Protein AF-A0A435YIW1-F1 (afdb_monomer)

Secondary structure (DSSP, 8-state):
--EEEEEEETTTTEEEEEETTS-EEEEEGGG-SS-----TT-EE-

Foldseek 3Di:
DKFWWQDDDVVQQKGWTQHPVRDIDIDGVVVDPDPDDRDTGDIDD

pLDDT: mean 91.48, std 6.55, range [66.69, 97.19]

Structure (mmCIF, N/CA/C/O backbone):
data_AF-A0A435YIW1-F1
#
_entry.id   AF-A0A435YIW1-F1
#
loop_
_atom_site.group_PDB
_atom_site.id
_atom_site.type_symbol
_atom_site.label_atom_id
_atom_site.label_alt_id
_atom_site.label_comp_id
_atom_site.label_asym_id
_atom_site.label_entity_id
_atom_site.label_seq_id
_atom_site.pdbx_PDB_ins_code
_atom_site.Cartn_x
_atom_site.Cartn_y
_atom_site.Cartn_z
_atom_site.occupancy
_atom_site.B_iso_or_equiv
_atom_site.auth_seq_id
_atom_site.auth_comp_id
_atom_site.auth_asym_id
_atom_site.auth_atom_id
_atom_site.pdbx_PDB_model_num
ATOM 1 N N . MET A 1 1 ? -0.897 7.552 -11.750 1.00 78.75 1 MET A N 1
ATOM 2 C CA . MET A 1 1 ? 0.134 6.545 -12.083 1.00 78.75 1 MET A CA 1
ATOM 3 C C . MET A 1 1 ? -0.583 5.238 -12.373 1.00 78.75 1 MET A C 1
ATOM 5 O O . MET A 1 1 ? -1.460 4.900 -11.601 1.00 78.75 1 MET A O 1
ATOM 9 N N . ARG A 1 2 ? -0.258 4.506 -13.442 1.00 90.81 2 ARG A N 1
ATOM 10 C CA . ARG A 1 2 ? -0.946 3.235 -13.736 1.00 90.81 2 ARG A CA 1
ATOM 11 C C . ARG A 1 2 ? -0.231 2.055 -13.088 1.00 90.81 2 ARG A C 1
ATOM 13 O O . ARG A 1 2 ? 0.997 1.994 -13.155 1.00 90.81 2 ARG A O 1
ATOM 20 N N . GLY A 1 3 ? -0.976 1.126 -12.500 1.00 95.06 3 GLY A N 1
ATOM 21 C CA . GLY A 1 3 ? -0.412 -0.070 -11.875 1.00 95.06 3 GLY A CA 1
ATOM 22 C C . GLY A 1 3 ? -1.465 -1.057 -11.385 1.00 95.06 3 GLY A C 1
ATOM 23 O O . GLY A 1 3 ? -2.654 -0.898 -11.655 1.00 95.06 3 GLY A O 1
ATOM 24 N N . GLU A 1 4 ? -1.009 -2.059 -10.639 1.00 96.25 4 GLU A N 1
ATOM 25 C CA . GLU A 1 4 ? -1.850 -3.093 -10.034 1.00 96.25 4 GLU A CA 1
ATOM 26 C C . GLU A 1 4 ? -1.604 -3.192 -8.528 1.00 96.25 4 GLU A C 1
ATOM 28 O O . GLU A 1 4 ? -0.460 -3.133 -8.065 1.00 96.25 4 GLU A O 1
ATOM 33 N N . VAL A 1 5 ? -2.674 -3.375 -7.751 1.00 95.56 5 VAL A N 1
ATOM 34 C CA . VAL A 1 5 ? -2.581 -3.648 -6.313 1.00 95.56 5 VAL A CA 1
ATOM 35 C C . VAL A 1 5 ? -1.854 -4.969 -6.107 1.00 95.56 5 VAL A C 1
ATOM 37 O O . VAL A 1 5 ? -2.294 -6.019 -6.566 1.00 95.56 5 VAL A O 1
ATOM 40 N N . LEU A 1 6 ? -0.745 -4.926 -5.382 1.00 96.31 6 LEU A N 1
ATOM 41 C CA . LEU A 1 6 ? -0.001 -6.117 -4.994 1.00 96.31 6 LEU A CA 1
ATOM 42 C C . LEU A 1 6 ? -0.570 -6.727 -3.712 1.00 96.31 6 LEU A C 1
ATOM 44 O O . LEU A 1 6 ? -0.647 -7.947 -3.596 1.00 96.31 6 LEU A O 1
ATOM 48 N N . HIS A 1 7 ? -0.91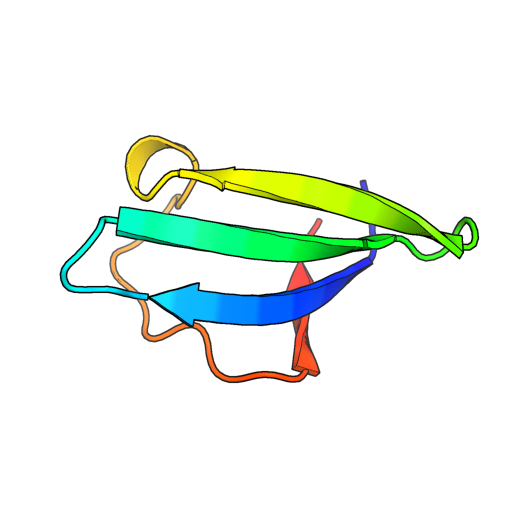2 -5.871 -2.749 1.00 95.44 7 HIS A N 1
ATOM 49 C CA . HIS A 1 7 ? -1.478 -6.259 -1.464 1.00 95.44 7 HIS A CA 1
ATOM 50 C C . HIS A 1 7 ? -2.151 -5.059 -0.797 1.00 95.44 7 HIS A C 1
ATOM 52 O O . HIS A 1 7 ? -1.639 -3.942 -0.886 1.00 95.44 7 HIS A O 1
ATOM 58 N N . TYR A 1 8 ? -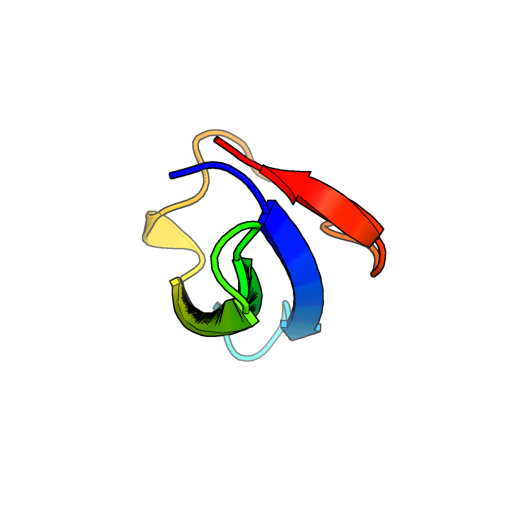3.260 -5.300 -0.106 1.00 94.88 8 TYR A N 1
ATOM 59 C CA . TYR A 1 8 ? -3.929 -4.324 0.742 1.00 94.88 8 TYR A CA 1
ATOM 60 C C . TYR A 1 8 ? -4.320 -4.983 2.064 1.00 94.88 8 TYR A C 1
ATOM 62 O O . TYR A 1 8 ? -4.961 -6.035 2.057 1.00 94.88 8 TYR A O 1
ATOM 70 N N . ASP A 1 9 ? -3.926 -4.360 3.171 1.00 94.25 9 ASP A N 1
ATOM 71 C CA . ASP A 1 9 ? -4.376 -4.706 4.514 1.00 94.25 9 ASP A CA 1
ATOM 72 C C . ASP A 1 9 ? -5.409 -3.656 4.945 1.00 94.25 9 ASP A C 1
ATOM 74 O O . ASP A 1 9 ? -5.087 -2.478 5.133 1.00 94.25 9 ASP A O 1
ATOM 78 N N . GLU A 1 10 ? -6.671 -4.072 5.031 1.00 91.38 10 GLU A N 1
ATOM 79 C CA . GLU A 1 10 ? -7.782 -3.181 5.367 1.00 91.38 10 GLU A CA 1
ATOM 80 C C . GLU A 1 10 ? -7.777 -2.777 6.846 1.00 91.38 10 GLU A C 1
ATOM 82 O O . GLU A 1 10 ? -8.083 -1.622 7.157 1.00 91.38 10 GLU A O 1
ATOM 87 N N . ASP A 1 11 ? -7.362 -3.685 7.734 1.00 93.12 11 ASP A N 1
ATOM 88 C CA . ASP A 1 11 ? -7.301 -3.451 9.179 1.00 93.12 11 ASP A CA 1
ATOM 89 C C . ASP A 1 11 ? -6.213 -2.426 9.520 1.00 93.12 11 ASP A 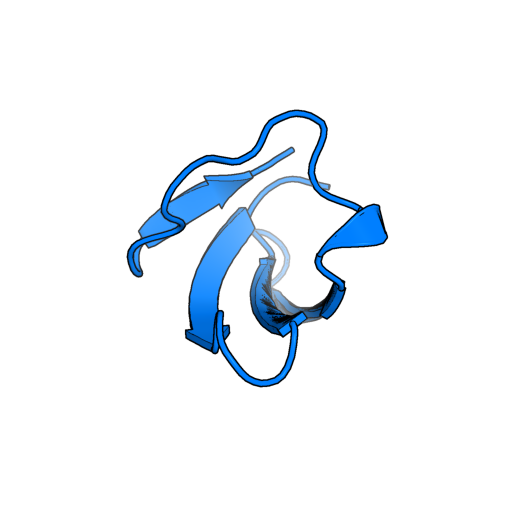C 1
ATOM 91 O O . ASP A 1 11 ? -6.414 -1.537 10.350 1.00 93.12 11 ASP A O 1
ATOM 95 N N . GLN A 1 12 ? -5.065 -2.512 8.844 1.00 94.19 12 GLN A N 1
ATOM 96 C CA . GLN A 1 12 ? -3.963 -1.559 8.995 1.00 94.19 12 GLN A CA 1
ATOM 97 C C . GLN A 1 12 ? -4.114 -0.320 8.100 1.00 94.19 12 GLN A C 1
ATOM 99 O O . GLN A 1 12 ? -3.457 0.697 8.328 1.00 94.19 12 GLN A O 1
ATOM 104 N N . GLY A 1 13 ? -4.964 -0.382 7.075 1.00 93.50 13 GLY A N 1
ATOM 105 C CA . GLY A 1 13 ? -5.265 0.740 6.191 1.00 93.50 13 GLY A CA 1
ATOM 106 C C . GLY A 1 13 ? -4.122 1.142 5.254 1.00 93.50 13 GLY A C 1
ATOM 107 O O . GLY A 1 13 ? -4.074 2.302 4.835 1.00 93.50 13 GLY A O 1
ATOM 108 N N . PHE A 1 14 ? -3.223 0.221 4.898 1.00 94.88 14 PHE A N 1
ATOM 109 C CA . PHE A 1 14 ? -2.123 0.477 3.962 1.00 94.88 14 PHE A CA 1
ATOM 110 C C . PHE A 1 14 ? -1.988 -0.638 2.920 1.00 94.88 14 PHE A C 1
ATOM 112 O O . PHE A 1 14 ? -2.403 -1.777 3.131 1.00 94.88 14 PHE A O 1
ATOM 119 N N . GLY A 1 15 ? -1.393 -0.313 1.774 1.00 95.31 15 GLY A N 1
ATOM 120 C CA . GLY A 1 15 ? -1.173 -1.283 0.712 1.00 95.31 15 GLY A CA 1
ATOM 121 C C . GLY A 1 15 ? -0.024 -0.934 -0.221 1.00 95.31 15 GLY A C 1
ATOM 122 O O . GLY A 1 15 ? 0.614 0.118 -0.118 1.00 95.31 15 GLY A O 1
ATOM 123 N N . PHE A 1 16 ? 0.227 -1.853 -1.148 1.00 97.00 16 PHE A N 1
ATOM 124 C CA . PHE A 1 16 ? 1.291 -1.790 -2.139 1.00 97.00 16 PHE A CA 1
ATOM 125 C C . PHE A 1 16 ? 0.735 -1.890 -3.553 1.00 97.00 16 PHE A C 1
ATOM 127 O O . PHE A 1 16 ? -0.189 -2.659 -3.818 1.00 97.00 16 PHE A O 1
ATOM 134 N N . ILE A 1 17 ? 1.363 -1.167 -4.472 1.00 96.62 17 ILE A N 1
ATOM 135 C CA . ILE A 1 17 ? 1.079 -1.191 -5.906 1.00 96.62 17 ILE A CA 1
ATOM 136 C C . ILE A 1 17 ? 2.372 -1.518 -6.649 1.00 96.62 17 ILE A C 1
ATOM 138 O O . ILE A 1 17 ? 3.435 -0.983 -6.322 1.00 96.62 17 ILE A O 1
ATOM 142 N N . THR A 1 18 ? 2.277 -2.367 -7.666 1.00 97.19 18 THR A N 1
ATOM 143 C CA . THR A 1 18 ? 3.312 -2.494 -8.694 1.00 97.19 18 THR A CA 1
ATOM 144 C C . THR A 1 18 ? 2.944 -1.555 -9.839 1.00 97.19 18 THR A C 1
ATOM 146 O O . THR A 1 18 ? 1.894 -1.716 -10.460 1.00 97.19 18 THR A O 1
ATOM 149 N N . GLY A 1 19 ? 3.769 -0.539 -10.085 1.00 95.94 19 GLY A N 1
ATOM 150 C CA . GLY A 1 19 ? 3.589 0.393 -11.191 1.00 95.94 19 GLY A CA 1
ATOM 151 C C . GLY A 1 19 ? 3.916 -0.249 -12.536 1.00 95.94 19 GLY A C 1
ATOM 152 O O . GLY A 1 19 ? 4.737 -1.162 -12.627 1.00 95.94 19 GLY A O 1
ATOM 153 N N . ALA A 1 20 ? 3.306 0.263 -13.606 1.00 94.31 20 ALA A N 1
ATOM 154 C CA . ALA A 1 20 ? 3.613 -0.157 -14.976 1.00 94.31 20 ALA A CA 1
ATOM 155 C C . ALA A 1 20 ? 5.059 0.176 -15.404 1.00 94.31 20 ALA A C 1
ATOM 157 O O . ALA A 1 20 ? 5.549 -0.341 -16.404 1.00 94.31 20 ALA A O 1
ATOM 158 N N . ASP A 1 21 ? 5.742 1.033 -14.649 1.00 94.44 21 ASP A N 1
ATOM 159 C CA . ASP A 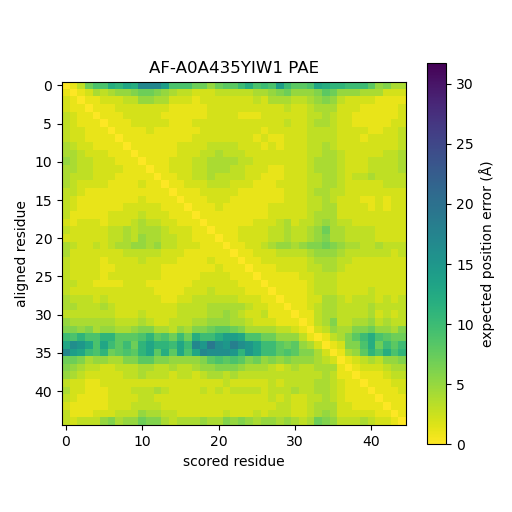1 21 ? 7.159 1.360 -14.798 1.00 94.44 21 ASP A CA 1
ATOM 160 C C . ASP A 1 21 ? 8.097 0.374 -14.072 1.00 94.44 21 ASP A C 1
ATOM 162 O O . ASP A 1 21 ? 9.316 0.527 -14.127 1.00 94.44 21 ASP A O 1
ATOM 166 N N . GLY A 1 22 ? 7.542 -0.639 -13.397 1.00 92.75 22 GLY A N 1
ATOM 167 C CA . GLY A 1 22 ? 8.280 -1.639 -12.627 1.00 92.75 22 GLY A CA 1
ATOM 168 C C . GLY A 1 22 ? 8.624 -1.214 -11.196 1.00 92.75 22 GLY A C 1
ATOM 169 O O . GLY A 1 22 ? 9.186 -2.019 -10.451 1.00 92.75 22 GLY A O 1
ATOM 170 N N . ASN A 1 23 ? 8.279 0.009 -10.781 1.00 96.00 23 ASN A N 1
ATOM 171 C CA . ASN A 1 23 ? 8.521 0.487 -9.422 1.00 96.00 23 ASN A CA 1
ATOM 172 C C . ASN A 1 23 ? 7.416 0.041 -8.459 1.00 96.00 23 ASN A C 1
ATOM 174 O O . ASN A 1 23 ? 6.280 -0.234 -8.849 1.00 96.00 23 ASN A O 1
ATOM 178 N N . ARG A 1 24 ? 7.743 -0.014 -7.164 1.00 95.81 24 ARG A N 1
ATOM 179 C CA . ARG A 1 24 ? 6.771 -0.296 -6.103 1.00 95.81 24 ARG A CA 1
ATOM 180 C C . ARG A 1 24 ? 6.358 0.988 -5.404 1.00 95.81 24 ARG A C 1
ATOM 182 O O . ARG A 1 24 ? 7.207 1.778 -5.002 1.00 95.81 24 ARG A O 1
ATOM 189 N N . TYR A 1 25 ? 5.058 1.129 -5.198 1.00 95.69 25 TYR A N 1
ATOM 190 C CA . TYR A 1 25 ? 4.449 2.270 -4.531 1.00 95.69 25 TYR A CA 1
ATOM 191 C C . TYR A 1 25 ? 3.643 1.821 -3.322 1.00 95.69 25 TYR A 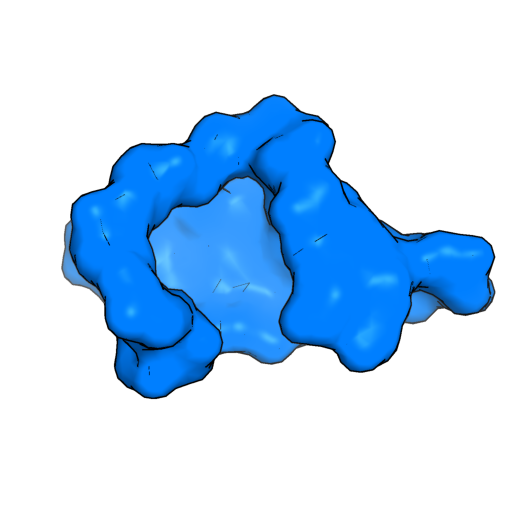C 1
ATOM 193 O O . TYR A 1 25 ? 3.158 0.690 -3.275 1.00 95.69 25 TYR A O 1
ATOM 201 N N . THR A 1 26 ? 3.492 2.719 -2.357 1.00 95.38 26 THR A N 1
ATOM 202 C CA . THR A 1 26 ? 2.611 2.546 -1.204 1.00 95.38 26 THR A CA 1
ATOM 203 C C . THR A 1 26 ? 1.413 3.476 -1.322 1.00 95.38 26 THR A C 1
ATOM 205 O O . THR A 1 26 ? 1.493 4.541 -1.933 1.00 95.38 26 THR A O 1
ATOM 208 N N . PHE A 1 27 ? 0.298 3.070 -0.729 1.00 94.00 27 PHE A N 1
ATOM 209 C CA . PHE A 1 27 ? -0.880 3.913 -0.567 1.00 94.00 27 PHE A CA 1
ATOM 210 C C . PHE A 1 27 ? -1.526 3.643 0.793 1.00 94.00 27 PHE A C 1
ATOM 212 O O . PHE A 1 27 ? -1.341 2.572 1.378 1.00 94.00 27 PHE A O 1
ATOM 219 N N . THR A 1 28 ? -2.288 4.611 1.288 1.00 94.25 28 THR A N 1
ATOM 220 C CA . THR A 1 28 ? -3.115 4.480 2.492 1.00 94.25 28 THR A CA 1
ATOM 221 C C . THR A 1 28 ? -4.593 4.447 2.120 1.00 94.25 28 THR A C 1
ATOM 223 O O . THR A 1 28 ? -4.986 4.834 1.016 1.00 94.25 28 THR A O 1
ATOM 226 N N . ARG A 1 29 ? -5.444 4.023 3.058 1.00 91.75 29 ARG A N 1
ATOM 227 C CA . ARG A 1 29 ? -6.907 4.048 2.901 1.00 91.75 29 ARG A CA 1
ATOM 228 C C . ARG A 1 29 ? -7.433 5.430 2.490 1.00 91.75 29 ARG A C 1
ATOM 230 O O . ARG A 1 29 ? -8.381 5.514 1.720 1.00 91.75 29 ARG A O 1
ATOM 237 N N . GLU A 1 30 ? -6.791 6.507 2.938 1.00 91.81 30 GLU A N 1
ATOM 238 C CA . GLU A 1 30 ? -7.149 7.897 2.611 1.00 91.81 30 GLU A CA 1
ATOM 239 C C . GLU A 1 30 ? -6.926 8.251 1.133 1.00 91.81 30 GLU A C 1
ATOM 2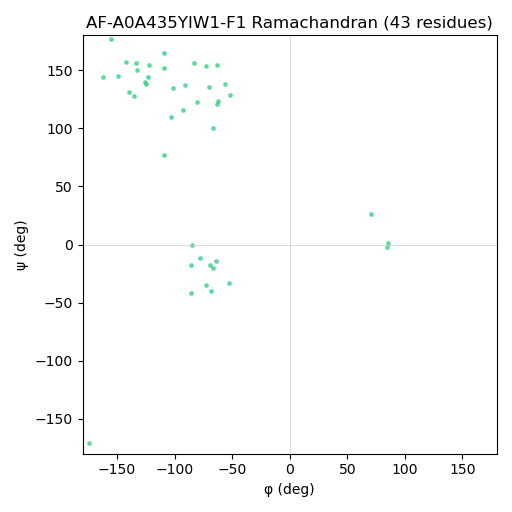41 O O . GLU A 1 30 ? -7.509 9.204 0.621 1.00 91.81 30 GLU A O 1
ATOM 246 N N . ASN A 1 31 ? -6.088 7.492 0.422 1.00 90.00 31 ASN A N 1
ATOM 247 C CA . ASN A 1 31 ? -5.894 7.669 -1.015 1.00 90.00 31 ASN A CA 1
ATOM 248 C C . ASN A 1 31 ? -7.038 7.052 -1.840 1.00 90.00 31 ASN A C 1
ATOM 250 O O . ASN A 1 31 ? -7.137 7.313 -3.042 1.00 90.00 31 ASN A O 1
ATOM 254 N N . LEU A 1 32 ? -7.911 6.246 -1.224 1.00 87.19 32 LEU A N 1
ATOM 255 C CA . LEU A 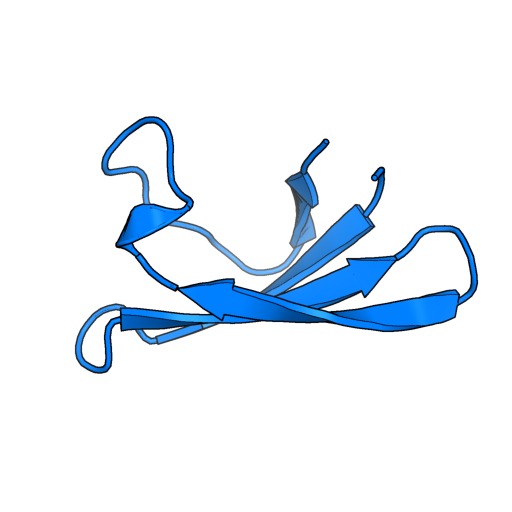1 32 ? -9.008 5.572 -1.909 1.00 87.19 32 LEU A CA 1
ATOM 256 C C . LEU A 1 32 ? -10.184 6.525 -2.098 1.00 87.19 32 LEU A C 1
ATOM 258 O O . LEU A 1 32 ? -10.758 7.045 -1.147 1.00 87.19 32 LEU A O 1
ATOM 262 N N . ARG A 1 33 ? -10.599 6.716 -3.354 1.00 84.06 33 ARG A N 1
ATOM 263 C CA . ARG A 1 33 ? -11.759 7.565 -3.677 1.00 84.06 33 ARG A CA 1
ATOM 264 C C . ARG A 1 33 ? -13.099 6.972 -3.230 1.00 84.06 33 ARG A C 1
ATOM 266 O O . ARG A 1 33 ? -14.093 7.690 -3.196 1.00 84.06 33 ARG A O 1
ATOM 273 N N . ARG A 1 34 ? -13.142 5.669 -2.943 1.00 78.00 34 ARG A N 1
ATOM 274 C CA . ARG A 1 34 ? -14.319 4.945 -2.453 1.00 78.00 34 ARG A CA 1
ATOM 275 C C . ARG A 1 34 ? -13.874 3.790 -1.562 1.00 78.00 34 ARG A C 1
ATOM 277 O O . ARG A 1 34 ? -12.857 3.166 -1.856 1.00 78.00 34 ARG A O 1
ATOM 284 N N . GLU A 1 35 ? -14.648 3.483 -0.524 1.00 66.69 35 GLU A N 1
ATOM 285 C CA . GLU A 1 35 ? -14.473 2.249 0.247 1.00 66.69 35 GLU A CA 1
ATOM 286 C C . GLU A 1 35 ? -14.814 1.071 -0.666 1.00 66.69 35 GLU A C 1
ATOM 288 O O . GLU A 1 35 ? -15.962 0.807 -1.020 1.00 66.69 35 GLU A O 1
ATOM 293 N N . THR A 1 36 ? -13.783 0.431 -1.192 1.00 71.38 36 THR A N 1
ATOM 294 C CA . THR A 1 36 ? -13.893 -0.704 -2.096 1.00 71.38 36 THR A CA 1
ATOM 295 C C . THR A 1 36 ? -12.817 -1.677 -1.694 1.00 71.38 36 THR A C 1
ATOM 297 O O . THR A 1 36 ? -11.668 -1.279 -1.525 1.00 71.38 36 THR A O 1
ATOM 300 N N . ALA A 1 37 ? -13.203 -2.943 -1.548 1.00 81.62 37 ALA A N 1
ATOM 301 C CA . ALA A 1 37 ? -12.248 -4.024 -1.397 1.00 81.62 37 ALA A CA 1
ATOM 302 C C . ALA A 1 37 ? -11.223 -3.939 -2.537 1.00 81.62 37 ALA A C 1
ATOM 304 O O . ALA A 1 37 ? -11.605 -3.833 -3.704 1.00 81.62 37 ALA A O 1
ATOM 305 N N . MET A 1 38 ? -9.937 -3.963 -2.192 1.00 89.06 38 MET A N 1
ATOM 306 C CA . MET A 1 38 ? -8.822 -3.858 -3.138 1.00 89.06 38 MET A C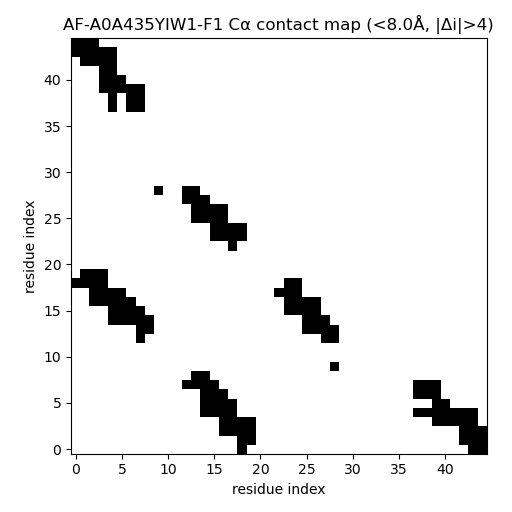A 1
ATOM 307 C C . MET A 1 38 ? -8.132 -5.219 -3.235 1.00 89.06 38 MET A C 1
ATOM 309 O O . MET A 1 38 ? -7.090 -5.424 -2.611 1.00 89.06 38 MET A O 1
ATOM 313 N N . PRO A 1 39 ? -8.719 -6.190 -3.960 1.00 91.50 39 PRO A N 1
ATOM 314 C CA . PRO A 1 39 ? -8.068 -7.471 -4.163 1.00 91.50 39 PRO A CA 1
ATOM 315 C C . PRO A 1 39 ? -6.767 -7.292 -4.949 1.00 91.50 39 PRO A C 1
ATOM 317 O O . PRO A 1 39 ? -6.611 -6.359 -5.745 1.00 91.50 39 PRO A O 1
ATOM 320 N N 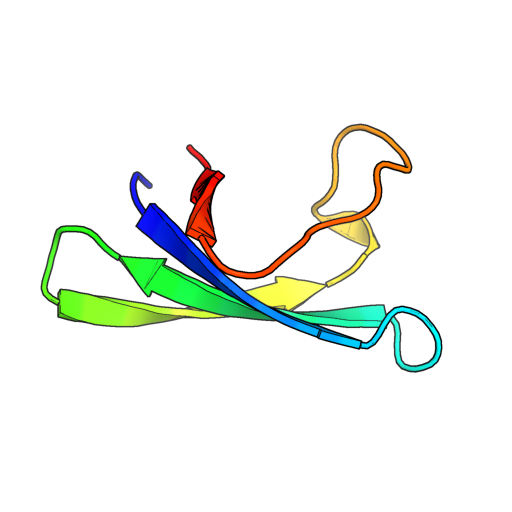. ASN A 1 40 ? -5.838 -8.224 -4.758 1.00 93.69 40 ASN A N 1
ATOM 321 C CA . ASN A 1 40 ? -4.605 -8.269 -5.536 1.00 93.69 40 ASN A CA 1
ATOM 322 C C . ASN A 1 40 ? -4.929 -8.332 -7.042 1.00 93.69 40 ASN A C 1
ATOM 324 O O . ASN A 1 40 ? -5.846 -9.041 -7.455 1.00 93.69 40 ASN A O 1
ATOM 328 N N . GLY A 1 41 ? -4.180 -7.586 -7.852 1.00 93.69 41 GLY A N 1
ATOM 329 C CA . GLY A 1 41 ? -4.409 -7.420 -9.289 1.00 93.69 41 GLY A CA 1
ATOM 330 C C . GLY A 1 41 ? -5.411 -6.319 -9.655 1.00 93.69 41 GLY A C 1
ATOM 331 O O . GLY A 1 41 ? -5.675 -6.108 -10.834 1.00 93.69 41 GLY A O 1
ATOM 332 N N . THR A 1 42 ? -5.977 -5.591 -8.683 1.00 93.75 42 THR A N 1
ATOM 333 C CA . THR A 1 42 ? -6.848 -4.441 -8.986 1.00 93.75 42 THR A CA 1
ATOM 334 C C . THR A 1 42 ? -6.062 -3.367 -9.730 1.00 93.75 42 THR A C 1
ATOM 336 O O . THR A 1 42 ? -5.063 -2.869 -9.212 1.00 93.75 42 THR A O 1
ATOM 339 N N . ALA A 1 43 ? -6.527 -2.981 -10.917 1.00 93.12 43 ALA A N 1
ATOM 340 C CA . ALA A 1 43 ? -5.934 -1.888 -11.678 1.00 93.12 43 ALA A CA 1
ATOM 341 C C . ALA A 1 43 ? -6.207 -0.530 -11.007 1.00 93.12 43 ALA A C 1
ATOM 343 O O . ALA A 1 43 ? -7.332 -0.250 -10.585 1.00 93.12 43 ALA A O 1
ATOM 344 N N . VAL A 1 44 ? -5.181 0.318 -10.930 1.00 90.38 44 VAL A N 1
ATOM 345 C CA . VAL A 1 44 ? -5.224 1.654 -10.313 1.00 90.38 44 VAL A CA 1
ATOM 346 C C . VAL A 1 44 ? -4.584 2.705 -11.222 1.00 90.38 44 VAL A C 1
ATOM 348 O O . VAL A 1 44 ? -3.673 2.383 -11.991 1.00 90.38 44 VAL A O 1
ATOM 351 N N . GLU A 1 45 ? -5.062 3.954 -11.130 1.00 89.88 45 GLU A N 1
ATOM 352 C CA . GLU A 1 45 ? -4.606 5.112 -11.923 1.00 89.88 45 GLU A CA 1
ATOM 353 C C . GLU A 1 45 ? -4.394 6.379 -11.081 1.00 89.88 45 GLU A C 1
ATOM 355 O O . GLU A 1 45 ? -5.178 6.608 -10.133 1.00 89.88 45 GLU A O 1
#

Radius of gyration: 9.59 Å; Cα contacts (8 Å, |Δi|>4): 79; chains: 1; bounding box: 23×16×24 Å

Mean predicted aligned error: 3.05 Å

Nearest PDB structures (foldseek):
  5jx4-assembly1_A  TM=8.821E-01  e=4.800E-02  [Bacillus] caldolyticus
  3pf5-assembly2_B  TM=8.288E-01  e=1.172E-01  Bacillus subtilis
  4q66-assembly2_G  TM=5.879E-01  e=1.268E+00  Saccharomyces cerevisiae R008
  4q66-assembly1_D  TM=5.923E-01  e=1.609E+00  Saccharomyces cerevisiae R008
  4in3-assembly1_C  TM=4.414E-01  e=8.873E-01  Saccharomyces cerevisiae

Sequence (45 aa):
MRGEVLHYDEDQGFGFITGADGNRYTFTRENLRRETAMPNGTAVE

Solvent-accessible surface area (backbone atoms only — not comparable to full-atom values): 2707 Å² total; per-residue (Å²): 103,55,30,27,29,63,42,60,42,77,92,79,33,39,33,35,30,42,33,78,85,75,47,80,46,76,50,44,56,88,74,48,94,58,100,62,90,62,54,65,66,40,77,46,101